Protein AF-A0A924X199-F1 (afdb_monomer)

Radius of gyration: 17.04 Å; Cα contacts (8 Å, |Δi|>4): 35; chains: 1; bounding box: 38×30×53 Å

Solvent-accessible surface area (backbone atoms only — not comparable to full-atom values): 4015 Å² total; per-residue (Å²): 134,85,82,58,63,66,62,51,51,55,52,52,54,52,52,52,51,53,26,47,54,51,35,53,53,50,46,52,56,50,59,76,68,50,89,45,73,69,60,45,51,55,50,48,29,48,40,40,28,75,52,44,66,40,96,70,60,83,86,81,81,86,73,87,86,127

Sequence (66 aa):
MRDISVRKKSQLETQQFNRSLKLLSICNETLIRATDEKQLIIEICRLAVEVGGYKMAWVGYAKDDA

pLDDT: mean 89.22, std 9.84, range [53.19, 96.75]

Foldseek 3Di:
DDPCPVVVVVVVVVQLVVLVVVLVVVLVVLVVPDPDPVVSQVVNQVSCVPRNVDPGDDDDDDDDDD

Structure (mmCIF, N/CA/C/O backbone):
data_AF-A0A924X199-F1
#
_entry.id   AF-A0A924X199-F1
#
loop_
_atom_site.group_PDB
_atom_site.id
_atom_site.type_symbol
_atom_site.label_atom_id
_atom_site.label_alt_id
_atom_site.label_comp_id
_atom_site.label_asym_id
_atom_site.label_entity_id
_atom_site.label_seq_id
_atom_site.pdbx_PDB_ins_code
_atom_site.Cartn_x
_atom_site.Cartn_y
_atom_site.Cartn_z
_atom_site.occupancy
_atom_site.B_iso_or_equiv
_atom_site.auth_seq_id
_atom_site.auth_comp_id
_atom_site.auth_asym_id
_atom_site.auth_atom_id
_atom_site.pdbx_PDB_model_num
ATOM 1 N N . MET A 1 1 ? -27.465 6.591 30.687 1.00 53.19 1 MET A N 1
ATOM 2 C CA . MET A 1 1 ? -27.091 6.113 29.337 1.00 53.19 1 MET A CA 1
ATOM 3 C C . MET A 1 1 ? -25.571 6.194 29.247 1.00 53.19 1 MET A C 1
ATOM 5 O O . MET A 1 1 ? -25.049 7.284 29.415 1.00 53.19 1 MET A O 1
ATOM 9 N N . ARG A 1 2 ? -24.841 5.069 29.170 1.00 59.84 2 ARG A N 1
ATOM 10 C CA . ARG A 1 2 ? -23.363 5.104 29.125 1.00 59.84 2 ARG A CA 1
ATOM 11 C C . ARG A 1 2 ? -22.929 5.643 27.768 1.00 59.84 2 ARG A C 1
ATOM 13 O O . ARG A 1 2 ? -23.367 5.112 26.752 1.00 59.84 2 ARG A O 1
ATOM 20 N N . ASP A 1 3 ? -22.082 6.662 27.768 1.00 62.19 3 ASP A N 1
ATOM 21 C CA . ASP A 1 3 ? -21.541 7.248 26.548 1.00 62.19 3 ASP A CA 1
ATOM 22 C C . ASP A 1 3 ? -20.505 6.297 25.926 1.00 62.19 3 ASP A C 1
ATOM 24 O O . ASP A 1 3 ? -19.349 6.202 26.336 1.00 62.19 3 ASP A O 1
ATOM 28 N N . ILE A 1 4 ? -20.969 5.495 24.972 1.00 69.69 4 ILE A N 1
ATOM 29 C CA . ILE A 1 4 ? -20.174 4.518 24.214 1.00 69.69 4 ILE A CA 1
ATOM 30 C C . ILE A 1 4 ? -19.416 5.167 23.045 1.00 69.69 4 ILE A C 1
ATOM 32 O O . ILE A 1 4 ? -18.639 4.486 22.369 1.00 69.69 4 ILE A O 1
ATOM 36 N N . SER A 1 5 ? -19.602 6.471 22.816 1.00 78.25 5 SER A N 1
ATOM 37 C CA . SER A 1 5 ? -19.062 7.192 21.658 1.00 78.25 5 SER A CA 1
ATOM 38 C C . SER A 1 5 ? -17.537 7.279 21.705 1.00 78.25 5 SER A C 1
ATOM 40 O O . SER A 1 5 ? -16.868 7.006 20.709 1.00 78.25 5 SER A O 1
ATOM 42 N N . VAL A 1 6 ? -16.969 7.560 22.883 1.00 78.88 6 VAL A N 1
ATOM 43 C CA . VAL A 1 6 ? -15.513 7.698 23.076 1.00 78.88 6 VAL A CA 1
ATOM 44 C C . VAL A 1 6 ? -14.789 6.369 22.848 1.00 78.88 6 VAL A C 1
ATOM 46 O O . VAL A 1 6 ? -13.787 6.307 22.134 1.00 78.88 6 VAL A O 1
ATOM 49 N N . ARG A 1 7 ? -15.330 5.273 23.395 1.00 79.44 7 ARG A N 1
ATOM 50 C CA . ARG A 1 7 ? -14.723 3.939 23.268 1.00 79.44 7 ARG A CA 1
ATOM 51 C C . ARG A 1 7 ? -14.772 3.430 21.829 1.00 79.44 7 ARG A C 1
ATOM 53 O O . ARG A 1 7 ? -13.776 2.902 21.342 1.00 79.44 7 ARG A O 1
ATOM 60 N N . LYS A 1 8 ? -15.897 3.63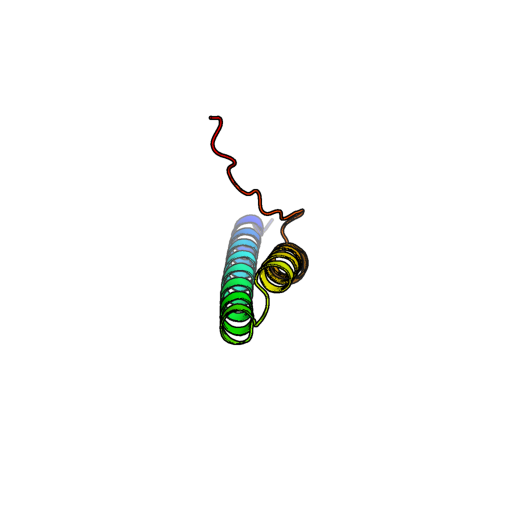2 21.133 1.00 78.25 8 LYS A N 1
ATOM 61 C CA . LYS A 1 8 ? -16.016 3.276 19.712 1.00 78.25 8 LYS A CA 1
ATOM 62 C C . LYS A 1 8 ? -15.060 4.083 18.834 1.00 78.25 8 LYS A C 1
ATOM 64 O O . LYS A 1 8 ? -14.446 3.503 17.945 1.00 78.25 8 LYS A O 1
ATOM 69 N N . LYS A 1 9 ? -14.895 5.385 19.093 1.00 77.94 9 LYS A N 1
ATOM 70 C CA . LYS A 1 9 ? -13.967 6.237 18.336 1.00 77.94 9 LYS A CA 1
ATOM 71 C C . LYS A 1 9 ? -12.518 5.749 18.451 1.00 77.94 9 LYS A C 1
ATOM 73 O O . LYS A 1 9 ? -11.883 5.511 17.431 1.00 77.94 9 LYS A O 1
ATOM 78 N N . SER A 1 10 ? -12.050 5.477 19.670 1.00 82.12 10 SER A N 1
ATOM 79 C CA . SER A 1 10 ? -10.695 4.954 19.908 1.00 82.12 10 SER A CA 1
ATOM 80 C C . SER A 1 10 ? -10.455 3.588 19.239 1.00 82.12 10 SER 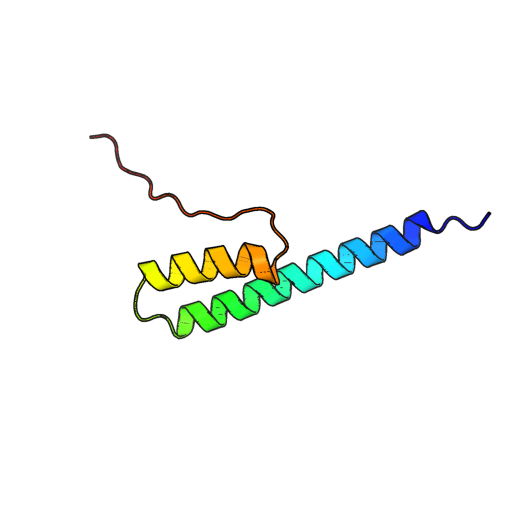A C 1
ATOM 82 O O . SER A 1 10 ? -9.390 3.339 18.668 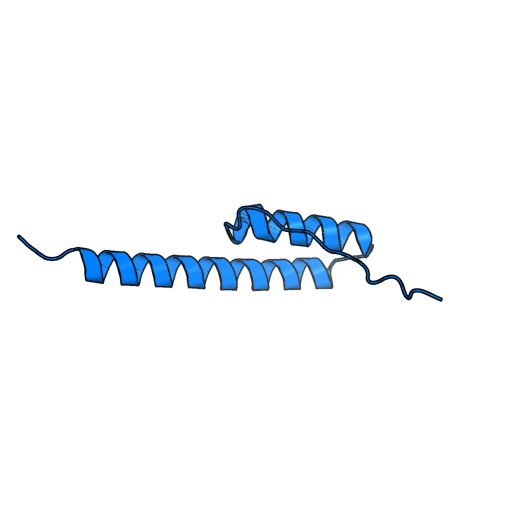1.00 82.12 10 SER A O 1
ATOM 84 N N . GLN A 1 11 ? -11.464 2.708 19.232 1.00 83.19 11 GLN A N 1
ATOM 85 C CA . GLN A 1 11 ? -11.382 1.429 18.518 1.00 83.19 11 GLN A CA 1
ATOM 86 C C . GLN A 1 11 ? -11.279 1.616 16.999 1.00 83.19 11 GLN A C 1
ATOM 88 O O . GLN A 1 11 ? -10.483 0.934 16.357 1.00 83.19 11 GLN A O 1
ATOM 93 N N . LEU A 1 12 ? -12.048 2.544 16.424 1.00 83.94 12 LEU A N 1
ATOM 94 C CA . LEU A 1 12 ? -12.009 2.843 14.989 1.00 83.94 12 LEU A CA 1
ATOM 95 C C . LEU A 1 12 ? -10.676 3.459 14.559 1.00 83.94 12 LEU A C 1
ATOM 97 O O . LEU A 1 12 ? -10.175 3.128 13.487 1.00 83.94 12 LEU A O 1
ATOM 101 N N . GLU A 1 13 ? -10.100 4.337 15.377 1.00 84.06 13 GLU A N 1
ATOM 102 C CA . GLU A 1 13 ? -8.778 4.930 15.135 1.00 84.06 13 GLU A CA 1
ATOM 103 C C . GLU A 1 13 ? -7.682 3.858 15.176 1.00 84.06 13 GLU A C 1
ATOM 105 O O . GLU A 1 13 ? -6.878 3.757 14.250 1.00 84.06 13 GLU A O 1
ATOM 110 N N . THR A 1 14 ? -7.721 2.973 16.176 1.00 87.94 14 THR A N 1
ATOM 111 C CA . THR A 1 14 ? -6.778 1.848 16.293 1.00 87.94 14 THR A CA 1
ATOM 112 C C . THR A 1 14 ? -6.885 0.893 15.100 1.00 87.94 14 THR A C 1
ATOM 114 O O . THR A 1 14 ? -5.878 0.449 14.551 1.00 87.94 14 THR A O 1
ATOM 117 N N . GLN A 1 15 ? -8.106 0.578 14.659 1.00 87.69 15 GLN A N 1
ATOM 118 C CA . GLN A 1 15 ? -8.329 -0.280 13.493 1.00 87.69 15 GLN A CA 1
ATOM 119 C C . GLN A 1 15 ? -7.825 0.360 12.197 1.00 87.69 15 GLN A C 1
ATOM 121 O O . GLN A 1 15 ? -7.215 -0.327 11.382 1.00 87.69 15 GLN A O 1
ATOM 126 N N . GLN A 1 16 ? -8.060 1.659 12.004 1.00 87.75 16 GLN A N 1
ATOM 127 C CA . GLN A 1 16 ? -7.539 2.390 10.848 1.00 87.75 16 GLN A CA 1
ATOM 128 C C . GLN A 1 16 ? -6.012 2.379 10.829 1.00 87.75 16 GLN A C 1
ATOM 130 O O . GLN A 1 16 ? -5.424 2.027 9.811 1.00 87.75 16 GLN A O 1
ATOM 135 N N . PHE A 1 17 ? -5.379 2.668 11.966 1.00 89.38 17 PHE A N 1
ATOM 136 C CA . PHE A 1 17 ? -3.925 2.652 12.091 1.00 89.38 17 PHE A CA 1
ATOM 137 C C . PHE A 1 17 ? -3.328 1.272 11.780 1.00 89.38 17 PHE A C 1
ATOM 139 O O . PHE A 1 17 ? -2.410 1.160 10.968 1.00 89.38 17 PHE A O 1
ATOM 146 N N . ASN A 1 18 ? -3.906 0.207 12.342 1.00 91.44 18 ASN A N 1
ATOM 147 C CA . ASN A 1 18 ? -3.470 -1.164 12.069 1.00 91.44 18 ASN A CA 1
ATOM 148 C C . ASN A 1 18 ? -3.606 -1.547 10.587 1.00 91.44 18 ASN A C 1
ATOM 150 O O . ASN A 1 18 ? -2.724 -2.216 10.050 1.00 91.44 18 ASN A O 1
ATOM 154 N N . ARG A 1 19 ? -4.679 -1.119 9.905 1.00 92.12 19 ARG A N 1
ATOM 155 C CA . ARG A 1 19 ? -4.840 -1.353 8.459 1.00 92.12 19 ARG A CA 1
ATOM 156 C C . ARG A 1 19 ? -3.780 -0.623 7.640 1.00 92.12 19 ARG A C 1
ATOM 158 O O . ARG A 1 19 ? -3.194 -1.236 6.752 1.00 92.12 19 ARG A O 1
ATOM 165 N N . SER A 1 20 ? -3.487 0.633 7.967 1.00 92.00 20 SER A N 1
ATOM 166 C CA . SER A 1 20 ? -2.446 1.408 7.282 1.00 92.00 20 SER A CA 1
ATOM 167 C C . SER A 1 20 ? -1.052 0.811 7.477 1.00 92.00 20 SER A C 1
ATOM 169 O O . SER A 1 20 ? -0.301 0.691 6.511 1.00 92.00 20 SER A O 1
ATOM 171 N N . LEU A 1 21 ? -0.716 0.372 8.695 1.00 94.31 21 LEU A N 1
ATOM 172 C CA . LEU A 1 21 ? 0.553 -0.313 8.961 1.00 94.31 21 LEU A CA 1
ATOM 173 C C . LEU A 1 21 ? 0.666 -1.635 8.199 1.00 94.31 21 LEU A C 1
ATOM 175 O O . LEU A 1 21 ? 1.702 -1.917 7.598 1.00 94.31 21 LEU A O 1
ATOM 179 N N . LYS A 1 22 ? -0.407 -2.434 8.186 1.00 95.19 22 LYS A N 1
ATOM 180 C CA . LYS A 1 22 ? -0.447 -3.689 7.428 1.00 95.19 22 LYS A CA 1
ATOM 181 C C . LYS A 1 22 ? -0.261 -3.443 5.932 1.00 95.19 22 LYS A C 1
ATOM 183 O O . LYS A 1 22 ? 0.519 -4.150 5.303 1.00 95.19 22 LYS A O 1
ATOM 188 N N . LEU A 1 23 ? -0.949 -2.442 5.380 1.00 96.19 23 LEU A N 1
ATOM 189 C CA . LEU A 1 23 ? -0.798 -2.046 3.983 1.00 96.19 23 LEU A CA 1
ATOM 190 C C . LEU A 1 23 ? 0.660 -1.697 3.666 1.00 96.19 23 LEU A C 1
ATOM 192 O O . LEU A 1 23 ? 1.215 -2.244 2.721 1.00 96.19 23 LEU A O 1
ATOM 196 N N . LEU A 1 24 ? 1.291 -0.844 4.479 1.00 95.69 24 LEU A N 1
ATOM 197 C CA . LEU A 1 24 ? 2.685 -0.445 4.278 1.00 95.69 24 LEU A CA 1
ATOM 198 C C . LEU A 1 24 ? 3.639 -1.650 4.285 1.00 95.69 24 LEU A C 1
ATOM 200 O O . LEU A 1 24 ? 4.507 -1.744 3.421 1.00 95.69 24 LEU A O 1
ATOM 204 N N . SER A 1 25 ? 3.457 -2.586 5.223 1.00 96.75 25 SER A N 1
ATOM 205 C CA . SER A 1 25 ? 4.269 -3.808 5.294 1.00 96.75 25 SER A CA 1
ATOM 206 C C . SER A 1 25 ? 4.157 -4.642 4.018 1.00 96.75 25 SER A C 1
ATOM 208 O O . SER A 1 25 ? 5.174 -5.028 3.448 1.00 96.75 25 SER A O 1
ATOM 210 N N . ILE A 1 26 ? 2.932 -4.876 3.535 1.00 95.19 26 ILE A N 1
ATOM 211 C CA . ILE A 1 26 ? 2.703 -5.670 2.321 1.00 95.19 26 ILE A CA 1
ATOM 212 C C . ILE A 1 26 ? 3.263 -4.944 1.097 1.00 95.19 26 ILE A C 1
ATOM 214 O O . ILE A 1 26 ? 3.941 -5.566 0.289 1.00 95.19 26 ILE A O 1
ATOM 218 N N . CYS A 1 27 ? 3.047 -3.631 0.970 1.00 95.69 27 CYS A N 1
ATOM 219 C CA . CYS A 1 27 ? 3.618 -2.851 -0.129 1.00 95.69 27 CYS A CA 1
ATOM 220 C C . CYS A 1 27 ? 5.148 -2.969 -0.179 1.00 95.69 27 CYS A C 1
ATOM 222 O O . CYS A 1 27 ? 5.699 -3.132 -1.264 1.00 95.69 27 CYS A O 1
ATOM 224 N N . ASN A 1 28 ? 5.830 -2.942 0.972 1.00 95.75 28 ASN A N 1
ATOM 225 C CA . ASN A 1 28 ? 7.282 -3.122 1.031 1.00 95.75 28 ASN A CA 1
ATOM 226 C C . ASN A 1 28 ? 7.713 -4.528 0.585 1.00 95.75 28 ASN A C 1
ATOM 228 O O . ASN A 1 28 ? 8.672 -4.664 -0.172 1.00 95.75 28 ASN A O 1
ATOM 232 N N . GLU A 1 29 ? 7.006 -5.575 1.014 1.00 95.81 29 GLU A N 1
ATOM 233 C CA . GLU A 1 29 ? 7.275 -6.946 0.559 1.00 95.81 29 GLU A CA 1
ATOM 234 C C . GLU A 1 29 ? 7.059 -7.105 -0.953 1.00 95.81 29 GLU A C 1
ATOM 236 O O . GLU A 1 29 ? 7.884 -7.722 -1.631 1.00 95.81 29 GLU A O 1
ATOM 241 N N . THR A 1 30 ? 5.981 -6.522 -1.488 1.00 94.38 30 THR A N 1
ATOM 242 C CA . THR A 1 30 ? 5.672 -6.517 -2.924 1.00 94.38 30 THR A CA 1
ATOM 243 C C . THR A 1 30 ? 6.743 -5.770 -3.712 1.00 94.38 30 THR A C 1
ATOM 245 O O . THR A 1 30 ? 7.212 -6.279 -4.726 1.00 94.38 30 THR A O 1
ATOM 248 N N . LEU A 1 31 ? 7.181 -4.604 -3.225 1.00 94.81 31 LEU A N 1
ATOM 249 C CA . LEU A 1 31 ? 8.235 -3.796 -3.841 1.00 94.81 31 LEU A CA 1
ATOM 250 C C . LEU A 1 31 ? 9.552 -4.571 -3.962 1.00 94.81 31 LEU A C 1
ATOM 252 O O . LEU A 1 31 ? 10.154 -4.582 -5.029 1.00 94.81 31 LEU A O 1
ATOM 256 N N . ILE A 1 32 ? 9.976 -5.260 -2.898 1.00 95.75 32 ILE A N 1
ATOM 257 C CA . ILE A 1 32 ? 11.228 -6.039 -2.887 1.00 95.75 32 ILE A CA 1
ATOM 258 C C . ILE A 1 32 ? 11.192 -7.197 -3.899 1.00 95.75 32 ILE A C 1
ATOM 260 O O . ILE A 1 32 ? 12.232 -7.595 -4.420 1.00 95.75 32 ILE A O 1
ATOM 264 N N . ARG A 1 33 ? 10.010 -7.758 -4.175 1.00 93.88 33 ARG A N 1
ATOM 265 C CA . ARG A 1 33 ? 9.826 -8.904 -5.085 1.00 93.88 33 ARG A CA 1
ATOM 266 C C . ARG A 1 33 ? 9.456 -8.500 -6.512 1.00 93.88 33 ARG A C 1
ATOM 268 O O . ARG A 1 33 ? 9.340 -9.372 -7.373 1.00 93.88 33 ARG A O 1
ATOM 275 N N . ALA A 1 34 ? 9.224 -7.216 -6.760 1.00 94.38 34 ALA A N 1
ATOM 276 C CA . ALA A 1 34 ? 8.769 -6.735 -8.049 1.00 94.38 34 ALA A CA 1
ATOM 277 C C . ALA A 1 34 ? 9.861 -6.861 -9.114 1.00 94.38 34 ALA A C 1
ATOM 279 O O . ALA A 1 34 ? 11.018 -6.513 -8.896 1.00 94.38 34 ALA A O 1
ATOM 280 N N . THR A 1 35 ? 9.461 -7.334 -10.290 1.00 94.50 35 THR A N 1
ATOM 281 C CA . THR A 1 35 ? 10.321 -7.416 -11.482 1.00 94.50 35 THR A CA 1
ATOM 282 C C . THR A 1 35 ? 9.828 -6.522 -12.618 1.00 94.50 35 THR A C 1
ATOM 284 O O . THR A 1 35 ? 10.558 -6.292 -13.576 1.00 94.50 35 THR A O 1
ATOM 287 N N . ASP A 1 36 ? 8.611 -5.988 -12.489 1.00 95.38 36 ASP A N 1
ATOM 288 C CA . ASP A 1 36 ? 7.959 -5.119 -13.460 1.00 95.38 36 ASP A CA 1
ATOM 289 C C . ASP A 1 36 ? 7.271 -3.960 -12.725 1.00 95.38 36 ASP A C 1
ATOM 291 O O . ASP A 1 36 ? 6.443 -4.162 -11.831 1.00 95.38 36 ASP A O 1
ATOM 295 N N . GLU A 1 37 ? 7.637 -2.733 -13.095 1.00 93.38 37 GLU A N 1
ATOM 296 C CA . GLU A 1 37 ? 7.147 -1.508 -12.453 1.00 93.38 37 GLU A CA 1
ATOM 297 C C . GLU A 1 37 ? 5.630 -1.343 -12.620 1.00 93.38 37 GLU A C 1
ATOM 299 O O . GLU A 1 37 ? 4.923 -0.947 -11.690 1.00 93.38 37 GLU A O 1
ATOM 304 N N . LYS A 1 38 ? 5.099 -1.697 -13.793 1.00 92.88 38 LYS A N 1
ATOM 305 C CA . LYS A 1 38 ? 3.677 -1.541 -14.095 1.00 92.88 38 LYS A CA 1
ATOM 306 C C . LYS A 1 38 ? 2.832 -2.502 -13.262 1.00 92.88 38 LYS A C 1
ATOM 308 O O . LYS A 1 38 ? 1.808 -2.095 -12.714 1.00 92.88 38 LYS A O 1
ATOM 313 N N . GLN A 1 39 ? 3.256 -3.758 -13.135 1.00 93.94 39 GLN A N 1
ATOM 314 C CA . GLN A 1 39 ? 2.607 -4.748 -12.278 1.00 93.94 39 GLN A CA 1
ATOM 315 C C . GLN A 1 39 ? 2.676 -4.348 -10.805 1.00 93.94 39 GLN A C 1
ATOM 317 O O . GLN A 1 39 ? 1.669 -4.450 -10.108 1.00 93.94 39 GLN A O 1
ATOM 322 N N . LEU A 1 40 ? 3.820 -3.834 -10.347 1.00 95.44 40 LEU A N 1
ATOM 323 C CA . LEU A 1 40 ? 3.974 -3.325 -8.986 1.00 95.44 40 LEU A CA 1
ATOM 324 C C . LEU A 1 40 ? 2.961 -2.219 -8.676 1.00 95.44 40 LEU A C 1
ATOM 326 O O . LEU A 1 40 ? 2.295 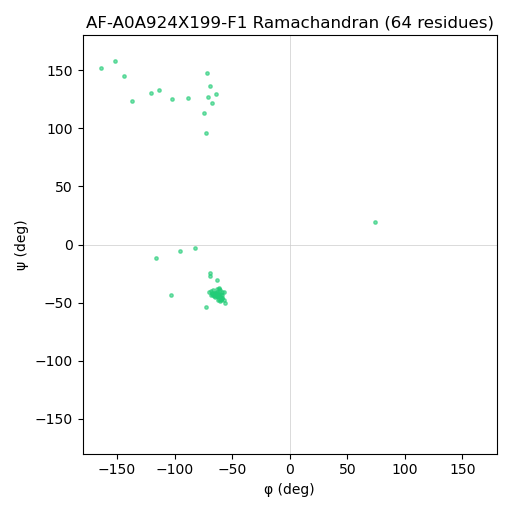-2.266 -7.645 1.00 95.44 40 LEU A O 1
ATOM 330 N N . ILE A 1 41 ? 2.820 -1.237 -9.565 1.00 95.56 41 ILE A N 1
ATOM 331 C CA . ILE A 1 41 ? 1.888 -0.121 -9.374 1.00 95.56 41 ILE A CA 1
ATOM 332 C C . ILE A 1 41 ? 0.440 -0.607 -9.329 1.00 95.56 41 ILE A C 1
ATOM 334 O O . ILE A 1 41 ? -0.316 -0.195 -8.447 1.00 95.56 41 ILE A O 1
ATOM 338 N N . ILE A 1 42 ? 0.060 -1.510 -10.237 1.00 95.31 42 ILE A N 1
ATOM 339 C CA . ILE A 1 42 ? -1.278 -2.116 -10.246 1.00 95.31 42 ILE A CA 1
ATOM 340 C C . ILE A 1 42 ? -1.545 -2.831 -8.916 1.00 95.31 42 ILE A C 1
ATOM 342 O O . ILE A 1 42 ? -2.601 -2.629 -8.311 1.00 95.31 42 ILE A O 1
ATOM 346 N N . GLU A 1 43 ? -0.584 -3.620 -8.436 1.00 96.06 43 GLU A N 1
ATOM 347 C CA . GLU A 1 43 ? -0.733 -4.384 -7.200 1.00 96.06 43 GLU A CA 1
ATOM 348 C C . GLU A 1 43 ? -0.788 -3.471 -5.967 1.00 96.06 43 GLU A C 1
ATOM 350 O O . GLU A 1 43 ? -1.632 -3.664 -5.096 1.00 96.06 43 GLU A O 1
ATOM 355 N N . ILE A 1 44 ? 0.024 -2.412 -5.908 1.00 96.19 44 ILE A N 1
ATOM 356 C CA . ILE A 1 44 ? -0.038 -1.419 -4.824 1.00 96.19 44 ILE A CA 1
ATOM 357 C C . ILE A 1 44 ? -1.396 -0.703 -4.807 1.00 96.19 44 ILE A C 1
ATOM 359 O O . ILE A 1 44 ? -1.997 -0.559 -3.738 1.00 96.19 44 ILE A O 1
ATOM 363 N N . CYS A 1 45 ? -1.921 -0.279 -5.964 1.00 96.75 45 CYS A N 1
ATOM 364 C CA . CYS A 1 45 ? -3.252 0.331 -6.040 1.00 96.75 45 CYS A CA 1
ATOM 365 C C . CYS A 1 45 ? -4.343 -0.629 -5.549 1.00 96.75 45 CYS A C 1
ATOM 367 O O . CYS A 1 45 ? -5.226 -0.229 -4.785 1.00 96.75 45 CYS A O 1
ATOM 369 N N . ARG A 1 46 ? -4.265 -1.904 -5.937 1.00 96.56 46 ARG A N 1
ATOM 370 C CA . ARG A 1 46 ? -5.188 -2.944 -5.479 1.00 96.56 46 ARG A CA 1
ATOM 371 C C . ARG A 1 46 ? -5.109 -3.142 -3.962 1.00 96.56 46 ARG A C 1
ATOM 373 O O . ARG A 1 46 ? -6.140 -3.116 -3.290 1.00 96.56 46 ARG A O 1
ATOM 380 N N . LEU A 1 47 ? -3.905 -3.265 -3.405 1.00 96.75 47 LEU A N 1
ATOM 381 C CA . LEU A 1 47 ? -3.681 -3.441 -1.967 1.00 96.75 47 LEU A CA 1
ATOM 382 C C . LEU A 1 47 ? -4.193 -2.253 -1.149 1.00 96.75 47 LEU A C 1
AT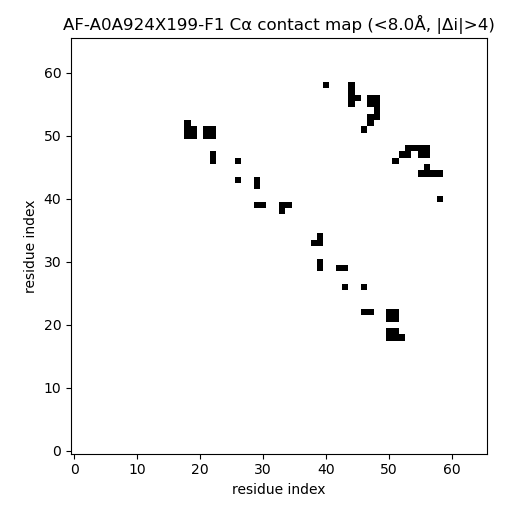OM 384 O O . LEU A 1 47 ? -4.764 -2.445 -0.073 1.00 96.75 47 LEU A O 1
ATOM 388 N N . ALA A 1 48 ? -4.047 -1.028 -1.654 1.00 96.19 48 ALA A N 1
ATOM 389 C CA . ALA A 1 48 ? -4.584 0.156 -0.993 1.00 96.19 48 ALA A CA 1
ATOM 390 C C . ALA A 1 48 ? -6.110 0.061 -0.810 1.00 96.19 48 ALA A C 1
ATOM 392 O O . ALA A 1 48 ? -6.633 0.377 0.262 1.00 96.19 48 ALA A O 1
ATOM 393 N N . VAL A 1 49 ? -6.827 -0.441 -1.814 1.00 96.31 49 VAL A N 1
ATOM 394 C CA . VAL A 1 49 ? -8.276 -0.655 -1.724 1.00 96.31 49 VAL A CA 1
ATOM 395 C C . VAL A 1 49 ? -8.602 -1.852 -0.823 1.00 96.31 49 VAL A C 1
ATOM 397 O O . VAL A 1 49 ? -9.348 -1.704 0.145 1.00 96.31 49 VAL A O 1
ATOM 400 N N . GLU A 1 50 ? -8.012 -3.020 -1.088 1.00 95.88 50 GLU A N 1
ATOM 401 C CA . GLU A 1 50 ? -8.363 -4.282 -0.416 1.00 95.88 50 GLU A CA 1
ATOM 402 C C . GLU A 1 50 ? -7.936 -4.330 1.060 1.00 95.88 50 GLU A C 1
ATOM 404 O O . GLU A 1 50 ? -8.683 -4.812 1.913 1.00 95.88 50 GLU A O 1
ATOM 409 N N . VAL A 1 51 ?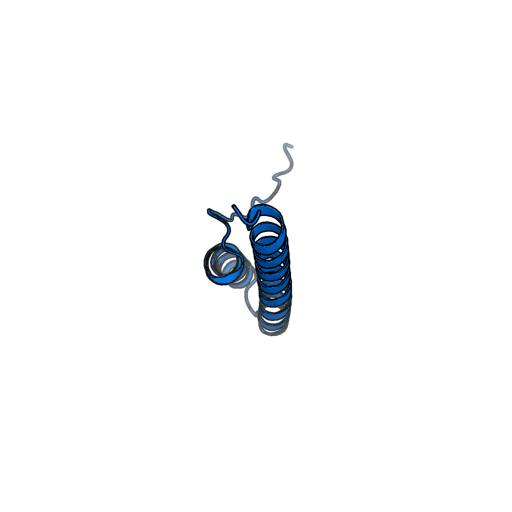 -6.741 -3.828 1.381 1.00 94.00 51 VAL A N 1
ATOM 410 C CA . VAL A 1 51 ? -6.146 -3.898 2.727 1.00 94.00 51 VAL A CA 1
ATOM 411 C C . VAL A 1 51 ? -6.259 -2.566 3.460 1.00 94.00 51 VAL A C 1
ATOM 413 O O . VAL A 1 51 ? -6.605 -2.538 4.645 1.00 94.00 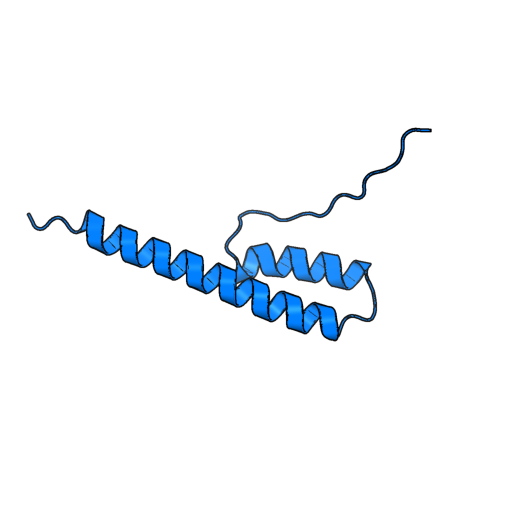51 VAL A O 1
ATOM 416 N N . GLY A 1 52 ? -5.981 -1.459 2.766 1.00 90.62 52 GLY A N 1
ATOM 417 C CA . GLY A 1 52 ? -6.062 -0.114 3.343 1.00 90.62 52 GLY A CA 1
ATOM 418 C C . GLY A 1 52 ? -7.494 0.328 3.646 1.00 90.62 52 GLY A C 1
ATOM 419 O O . GLY A 1 52 ? -7.713 1.140 4.546 1.00 90.62 52 GLY A O 1
ATOM 420 N N . GLY A 1 53 ? -8.480 -0.238 2.942 1.00 92.12 53 GLY A N 1
ATOM 421 C CA . GLY A 1 53 ? -9.884 0.147 3.065 1.00 92.12 53 GLY A CA 1
ATOM 422 C C . GLY A 1 53 ? -10.195 1.495 2.413 1.00 92.12 53 GLY A C 1
ATOM 423 O O . GLY A 1 53 ? -11.204 2.121 2.749 1.00 92.12 53 GLY A O 1
ATOM 424 N N . TYR A 1 54 ? -9.334 1.963 1.504 1.00 91.69 54 TYR A N 1
ATOM 425 C CA . TYR A 1 54 ? -9.621 3.133 0.683 1.00 91.69 54 TYR A CA 1
ATOM 426 C C . TYR A 1 54 ? -10.686 2.792 -0.358 1.00 91.69 54 TYR A C 1
ATOM 428 O O . TYR A 1 54 ? -10.748 1.679 -0.869 1.00 91.69 54 TYR A O 1
ATOM 436 N N . LYS A 1 55 ? -11.524 3.770 -0.712 1.00 95.06 55 LYS A N 1
ATOM 437 C CA . LYS A 1 55 ? -12.562 3.564 -1.735 1.00 95.06 55 LYS A CA 1
ATOM 438 C C . LYS A 1 55 ? -11.981 3.388 -3.141 1.00 95.06 55 LYS A C 1
ATOM 440 O O . LYS A 1 55 ? -12.634 2.797 -3.992 1.00 95.06 55 LYS A O 1
ATOM 445 N N . MET A 1 56 ? -10.800 3.953 -3.388 1.00 96.25 56 MET A N 1
ATOM 446 C CA . MET A 1 56 ? -10.130 3.966 -4.686 1.00 96.25 56 MET A CA 1
ATOM 447 C C . MET A 1 56 ? -8.653 4.334 -4.507 1.00 96.25 56 MET A C 1
ATOM 449 O O . MET A 1 56 ? -8.316 5.081 -3.587 1.00 96.25 56 MET A O 1
ATOM 453 N N . ALA A 1 57 ? -7.801 3.851 -5.411 1.00 96.19 57 ALA A N 1
ATOM 454 C CA . ALA A 1 57 ? -6.407 4.258 -5.550 1.00 96.19 57 ALA A CA 1
ATOM 455 C C . ALA A 1 57 ? -6.007 4.260 -7.034 1.00 96.19 57 ALA A C 1
ATOM 457 O O . ALA A 1 57 ? -6.481 3.422 -7.800 1.00 96.19 57 ALA A O 1
ATOM 458 N N . TRP A 1 58 ? -5.146 5.198 -7.430 1.00 95.81 58 TRP A N 1
ATOM 459 C CA . TRP A 1 58 ? -4.609 5.320 -8.786 1.00 95.81 58 TRP A CA 1
ATOM 460 C C . TRP A 1 58 ? -3.225 5.978 -8.742 1.00 95.81 58 TRP A C 1
ATOM 462 O O . TRP A 1 58 ? -2.901 6.676 -7.780 1.00 95.81 58 TRP A O 1
ATOM 472 N N . VAL A 1 59 ? -2.424 5.758 -9.784 1.00 94.12 59 VAL A N 1
ATOM 473 C CA . VAL A 1 59 ? -1.127 6.415 -9.988 1.00 94.12 59 VAL A CA 1
ATOM 474 C C . VAL A 1 59 ? -1.175 7.180 -11.305 1.00 94.12 59 VAL A C 1
ATOM 476 O O . VAL A 1 59 ? -1.600 6.639 -12.326 1.00 94.12 59 VAL A O 1
ATOM 479 N N . GLY A 1 60 ? -0.765 8.445 -11.267 1.00 92.12 60 GLY A N 1
ATOM 480 C CA . GLY A 1 60 ? -0.610 9.297 -12.440 1.00 92.12 60 GLY A CA 1
ATOM 481 C C . GLY A 1 60 ? 0.854 9.633 -12.660 1.00 92.12 60 GLY A C 1
ATOM 482 O O . GLY A 1 60 ? 1.540 10.031 -11.722 1.00 92.12 60 GLY A O 1
ATOM 483 N N . TYR A 1 61 ? 1.313 9.502 -13.900 1.00 89.81 61 TYR A N 1
ATOM 484 C CA . TYR A 1 61 ? 2.627 9.985 -14.303 1.00 89.81 61 TYR A CA 1
ATOM 485 C C . TYR A 1 61 ? 2.502 11.436 -14.748 1.00 89.81 61 TYR A C 1
ATOM 487 O O . TYR A 1 61 ? 1.676 11.751 -15.609 1.00 89.81 61 TYR A O 1
ATOM 495 N N . ALA A 1 62 ? 3.313 12.312 -14.158 1.00 90.81 62 ALA A N 1
ATOM 496 C CA . ALA A 1 62 ? 3.452 13.665 -14.666 1.00 90.81 62 ALA A CA 1
ATOM 497 C C . ALA A 1 62 ? 4.059 13.587 -16.071 1.00 90.81 62 ALA A C 1
ATOM 499 O O . ALA A 1 62 ? 5.056 12.896 -16.287 1.00 90.81 62 ALA A O 1
ATOM 500 N N . LYS A 1 63 ? 3.423 14.257 -17.027 1.00 89.50 63 LYS A N 1
ATOM 501 C CA . LYS A 1 63 ? 3.986 14.468 -18.353 1.00 89.50 63 LYS A CA 1
ATOM 502 C C . LYS A 1 63 ? 4.493 15.900 -18.372 1.00 89.50 63 LYS A C 1
ATOM 504 O O . LYS A 1 63 ? 3.724 16.799 -18.047 1.00 89.50 63 LYS A O 1
ATOM 509 N N . ASP 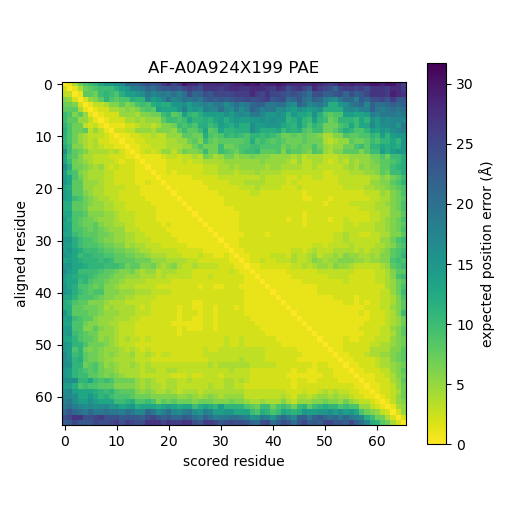A 1 64 ? 5.761 16.093 -18.706 1.00 83.19 64 ASP A N 1
ATOM 510 C CA . ASP A 1 64 ? 6.270 17.439 -18.937 1.00 83.19 64 ASP A CA 1
ATOM 511 C C . ASP A 1 64 ? 5.607 17.987 -20.206 1.00 83.19 64 ASP A C 1
ATOM 513 O O . ASP A 1 64 ? 5.680 17.372 -21.278 1.00 83.19 64 ASP A O 1
ATOM 517 N N . ASP A 1 65 ? 4.916 19.116 -20.064 1.00 74.50 65 ASP A N 1
ATOM 518 C CA . ASP A 1 65 ? 4.442 19.905 -21.194 1.00 74.50 65 ASP A CA 1
ATOM 519 C C . ASP A 1 65 ? 5.665 20.621 -21.790 1.00 74.50 65 ASP A C 1
ATOM 521 O O . ASP A 1 65 ? 6.301 21.436 -21.118 1.00 74.50 65 ASP A O 1
ATOM 525 N N . ALA A 1 66 ? 6.035 20.243 -23.017 1.00 62.44 66 ALA A N 1
ATOM 526 C CA . ALA A 1 66 ? 7.155 20.819 -23.766 1.00 62.44 66 ALA A CA 1
ATOM 527 C C . ALA A 1 66 ? 6.768 22.125 -24.472 1.00 62.44 66 ALA A C 1
ATOM 529 O O . ALA A 1 66 ? 5.621 22.203 -24.974 1.00 62.44 66 ALA A O 1
#

Secondary structure (DSSP, 8-state):
----HHHHHHHHHHHHHHHHHHHHHHHHHH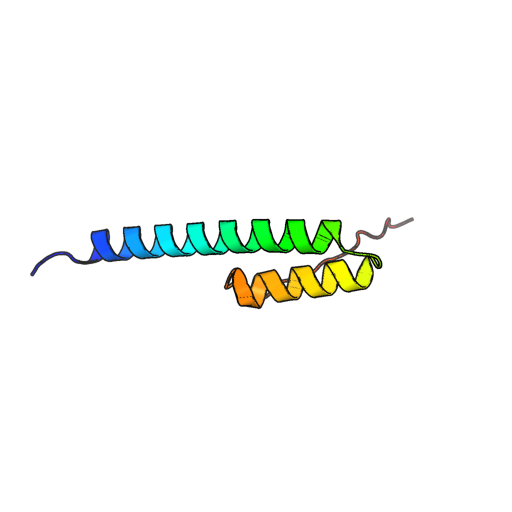HHH-S-HHHHHHHHHHHHHHTT--S-----PPPP--

Mean predicted aligned error: 6.45 Å